Protein AF-A0A928BSV2-F1 (afdb_monomer)

Sequence (135 aa):
MKNIFSKIFMAVALVVAPLAMSSCDNEDNWAVEQVVIKGEGIKNKMGTIEIGQTLQLKAVRDFFVNGQGLAWKSSDESIATVDQNGLVKAVGVGEVVITAYTTGAKLSDSGEVTLYVVNQGIGLIDDQIDQSEAE

InterPro domains:
  IPR003343 Bacterial Ig-like domain, group 2 [PF02368] (47-100)
  IPR003343 Bacterial Ig-like domain, group 2 [SM00635] (31-112)
  IPR008964 Invasin/intimin cell-adhesion fragments [SSF49373] (45-110)

Nearest PDB structures (foldseek):
  7quz-assembly2_DDD  TM=8.746E-01  e=3.554E-05  Paenibacillus illinoisensis
  8yk1-assembly3_C  TM=6.893E-01  e=3.795E-04  Bifidobacterium bifidum JCM 1254
  5xeq-assembly1_B-2  TM=5.404E-01  e=1.554E-03  Homo sapiens
  4uic-assembly1_A  TM=6.377E-01  e=1.183E-02  Geobacillus stearothermophilus
  1b4r-assembly1_A  TM=6.500E-01  e=1.875E-01  Homo sapiens

Structure (mmCIF, N/CA/C/O backbone):
data_AF-A0A928BSV2-F1
#
_entry.id   AF-A0A928BSV2-F1
#
loop_
_atom_site.group_PDB
_atom_site.id
_atom_site.type_symbol
_atom_site.label_atom_id
_atom_site.label_alt_id
_atom_site.label_comp_id
_atom_site.label_asym_id
_atom_site.label_entity_id
_atom_site.label_seq_id
_atom_site.pdbx_PDB_ins_code
_atom_site.Cartn_x
_atom_site.Cartn_y
_atom_site.Cartn_z
_atom_site.occupancy
_atom_site.B_iso_or_equiv
_atom_site.auth_seq_id
_atom_site.auth_comp_id
_atom_site.auth_asym_id
_atom_site.auth_atom_id
_atom_site.pdbx_PDB_model_num
ATOM 1 N N . MET A 1 1 ? 27.549 2.556 -24.418 1.00 40.62 1 MET A N 1
ATOM 2 C CA . MET A 1 1 ? 27.207 1.147 -24.729 1.00 40.62 1 MET A CA 1
ATOM 3 C C . MET A 1 1 ? 27.988 0.241 -23.784 1.00 40.62 1 MET A C 1
ATOM 5 O O . MET A 1 1 ? 29.197 0.413 -23.730 1.00 40.62 1 MET A O 1
ATOM 9 N N . LYS A 1 2 ? 27.297 -0.721 -23.143 1.00 29.92 2 LYS A N 1
ATOM 10 C CA . LYS A 1 2 ? 27.789 -1.845 -22.304 1.00 29.92 2 LYS A CA 1
ATOM 11 C C . LYS A 1 2 ? 27.777 -1.638 -20.773 1.00 29.92 2 LYS A C 1
ATOM 13 O O . LYS A 1 2 ? 28.788 -1.341 -20.161 1.00 29.92 2 LYS A O 1
ATOM 18 N N . ASN A 1 3 ? 26.583 -1.848 -20.212 1.00 31.44 3 ASN A N 1
ATOM 19 C CA . ASN A 1 3 ? 26.237 -2.804 -19.146 1.00 31.44 3 ASN A CA 1
ATOM 20 C C . ASN A 1 3 ? 27.256 -3.041 -18.018 1.00 31.44 3 ASN A C 1
ATOM 22 O O . ASN A 1 3 ? 28.239 -3.751 -18.218 1.00 31.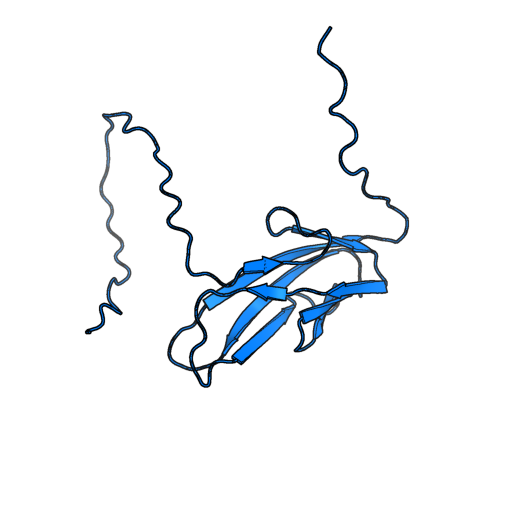44 3 ASN A O 1
ATOM 26 N N . ILE A 1 4 ? 26.910 -2.602 -16.805 1.00 34.19 4 ILE A N 1
ATOM 27 C CA . ILE A 1 4 ? 27.545 -3.035 -15.551 1.00 34.19 4 ILE A CA 1
ATOM 28 C C . ILE A 1 4 ? 26.421 -3.395 -14.565 1.00 34.19 4 ILE A C 1
ATOM 30 O O . ILE A 1 4 ? 26.198 -2.733 -13.562 1.00 34.19 4 ILE A O 1
ATOM 34 N N . PHE A 1 5 ? 25.638 -4.419 -14.911 1.00 40.34 5 PHE A N 1
ATOM 35 C CA . PHE A 1 5 ? 24.708 -5.059 -13.982 1.00 40.34 5 PHE A CA 1
ATOM 36 C C . PHE A 1 5 ? 25.375 -6.304 -13.405 1.00 40.34 5 PHE A C 1
ATOM 38 O O . PHE A 1 5 ? 25.966 -7.090 -14.145 1.00 40.34 5 PHE A O 1
ATOM 45 N N . SER A 1 6 ? 25.137 -6.517 -12.112 1.00 33.53 6 SER A N 1
ATOM 46 C CA . SER A 1 6 ? 25.357 -7.766 -11.383 1.00 33.53 6 SER A CA 1
ATOM 47 C C . SER A 1 6 ? 26.796 -8.043 -10.950 1.00 33.53 6 SER A C 1
ATOM 49 O O . SER A 1 6 ? 27.636 -8.468 -11.744 1.00 33.53 6 SER A O 1
ATOM 51 N N . LYS A 1 7 ? 27.030 -7.871 -9.643 1.00 35.56 7 LYS A N 1
ATOM 52 C CA . LYS A 1 7 ? 27.636 -8.845 -8.713 1.00 35.56 7 LYS A CA 1
ATOM 53 C C . LYS A 1 7 ? 27.967 -8.135 -7.400 1.00 35.56 7 LYS A C 1
ATOM 55 O O . LYS A 1 7 ? 28.543 -7.062 -7.456 1.00 35.56 7 LYS A O 1
ATOM 60 N N . ILE A 1 8 ? 27.603 -8.767 -6.283 1.00 37.75 8 ILE A N 1
ATOM 61 C CA . ILE A 1 8 ? 28.104 -8.691 -4.888 1.00 37.75 8 ILE A CA 1
ATOM 62 C C . ILE A 1 8 ? 26.882 -9.123 -4.052 1.00 37.75 8 ILE A C 1
ATOM 64 O O . ILE A 1 8 ? 25.993 -8.333 -3.775 1.00 37.75 8 ILE A O 1
ATOM 68 N N . PHE A 1 9 ? 26.557 -10.416 -3.985 1.00 34.44 9 PHE A N 1
ATOM 69 C CA . PHE A 1 9 ? 27.199 -11.451 -3.163 1.00 34.44 9 PHE A CA 1
ATOM 70 C C . PHE A 1 9 ? 27.251 -11.050 -1.680 1.00 34.44 9 PHE A C 1
ATOM 72 O O . PHE A 1 9 ? 28.099 -10.266 -1.267 1.00 34.44 9 PHE A O 1
ATOM 79 N N . MET A 1 10 ? 26.327 -11.624 -0.899 1.00 40.91 10 MET A N 1
ATOM 80 C CA . MET A 1 10 ? 26.438 -11.780 0.552 1.00 40.91 10 MET A CA 1
ATOM 81 C C . MET A 1 10 ? 27.848 -12.255 0.925 1.00 40.91 10 MET A C 1
ATOM 83 O O . MET A 1 10 ? 28.307 -13.274 0.406 1.00 40.91 10 MET A O 1
ATOM 87 N N . ALA A 1 11 ? 28.487 -11.585 1.880 1.00 31.97 11 ALA A N 1
ATOM 88 C CA . ALA A 1 11 ? 29.605 -12.141 2.628 1.00 31.97 11 ALA A CA 1
ATOM 89 C C . ALA A 1 11 ? 29.572 -11.617 4.068 1.00 31.97 11 ALA A C 1
ATOM 91 O O . ALA A 1 11 ? 29.721 -10.426 4.326 1.00 31.97 11 ALA A O 1
ATOM 92 N N . VAL A 1 12 ? 29.362 -12.545 4.998 1.00 41.47 12 VAL A N 1
ATOM 93 C CA . VAL A 1 12 ? 29.640 -12.385 6.425 1.00 41.47 12 VAL A CA 1
ATOM 94 C C . VAL A 1 12 ? 31.157 -12.276 6.599 1.00 41.47 12 VAL A C 1
ATOM 96 O O . VAL A 1 12 ? 31.881 -13.154 6.134 1.00 41.47 12 VAL A O 1
ATOM 99 N N . ALA A 1 13 ? 31.642 -11.247 7.296 1.00 30.66 13 ALA A N 1
ATOM 100 C CA . ALA A 1 13 ? 33.001 -11.215 7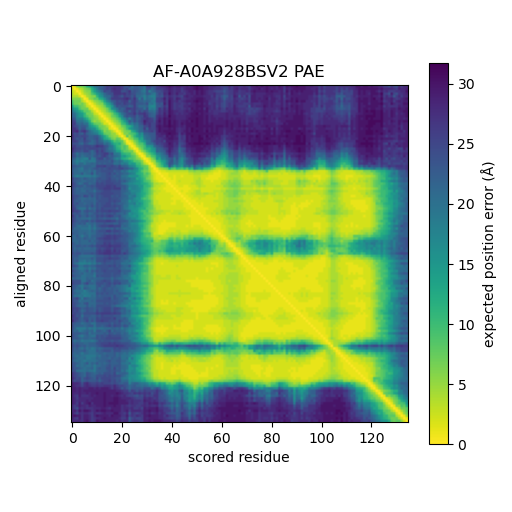.833 1.00 30.66 13 ALA A CA 1
ATOM 101 C C . ALA A 1 13 ? 33.037 -10.425 9.149 1.00 30.66 13 ALA A C 1
ATOM 103 O O . ALA A 1 13 ? 32.574 -9.292 9.236 1.00 30.66 13 ALA A O 1
ATOM 104 N N . LEU A 1 14 ? 33.577 -11.078 10.174 1.00 40.38 14 LEU A N 1
ATOM 105 C CA . LEU A 1 14 ? 33.706 -10.634 11.555 1.00 40.38 14 LEU A CA 1
ATOM 106 C C . LEU A 1 14 ? 35.114 -10.040 11.722 1.00 40.38 14 LEU A C 1
ATOM 108 O O . LEU A 1 14 ? 36.085 -10.782 11.600 1.00 40.38 14 LEU A O 1
ATOM 112 N N . VAL A 1 15 ? 35.246 -8.730 11.968 1.00 39.97 15 VAL A N 1
ATOM 113 C CA . VAL A 1 15 ? 36.526 -8.085 12.337 1.00 39.97 15 VAL A CA 1
ATOM 114 C C . VAL A 1 15 ? 36.270 -6.979 13.368 1.00 39.97 15 VAL A C 1
ATOM 116 O O . VAL A 1 15 ? 35.322 -6.209 13.251 1.00 39.97 15 VAL A O 1
ATOM 119 N N . VAL A 1 16 ? 37.111 -6.939 14.402 1.00 47.31 16 VAL A N 1
ATOM 120 C CA . VAL A 1 16 ? 36.986 -6.130 15.625 1.00 47.31 16 VAL A CA 1
ATOM 121 C C . VAL A 1 16 ? 37.897 -4.881 15.546 1.00 47.31 16 VAL A C 1
ATOM 123 O O . VAL A 1 16 ? 39.073 -5.063 15.260 1.00 47.31 16 VAL A O 1
ATOM 126 N N . ALA A 1 17 ? 37.313 -3.683 15.782 1.00 39.97 17 ALA A N 1
ATOM 127 C CA . ALA A 1 17 ? 37.757 -2.335 16.280 1.00 39.97 17 ALA A CA 1
ATOM 128 C C . ALA A 1 17 ? 39.257 -1.864 16.262 1.00 39.97 17 ALA A C 1
ATOM 130 O O . ALA A 1 17 ? 40.125 -2.729 16.234 1.00 39.97 17 ALA A O 1
ATOM 131 N N . PRO A 1 18 ? 39.637 -0.549 16.426 1.00 45.38 18 PRO A N 1
ATOM 132 C CA . PRO A 1 18 ? 38.853 0.678 16.729 1.00 45.38 18 PRO A CA 1
ATOM 133 C C . PRO A 1 18 ? 39.222 2.013 15.982 1.00 45.38 18 PRO A C 1
ATOM 135 O O . PRO A 1 18 ? 40.347 2.236 15.550 1.00 45.38 18 PRO A O 1
ATOM 138 N N . LEU A 1 19 ? 38.231 2.923 15.939 1.00 51.94 19 LEU A N 1
ATOM 139 C CA . LEU A 1 19 ? 38.221 4.410 15.920 1.00 51.94 19 LEU A CA 1
ATOM 140 C C . LEU A 1 19 ? 39.485 5.215 15.521 1.00 51.94 19 LEU A C 1
ATOM 142 O O . LEU A 1 19 ? 40.399 5.367 16.326 1.00 51.94 19 LEU A O 1
ATOM 146 N N . ALA A 1 20 ? 39.409 5.935 14.394 1.00 44.91 20 ALA A N 1
ATOM 147 C CA . ALA A 1 20 ? 39.719 7.372 14.319 1.00 44.91 20 ALA A CA 1
ATOM 148 C C . ALA A 1 20 ? 39.259 7.969 12.976 1.00 44.91 20 ALA A C 1
ATOM 150 O O . ALA A 1 20 ? 39.299 7.296 11.953 1.00 44.91 20 ALA A O 1
ATOM 151 N N . MET A 1 21 ? 38.937 9.268 13.027 1.00 45.56 21 MET A N 1
ATOM 152 C CA . MET A 1 21 ? 38.530 10.192 11.958 1.00 45.56 21 MET A CA 1
ATOM 153 C C . MET A 1 21 ? 37.016 10.325 11.781 1.00 45.56 21 MET A C 1
ATOM 155 O O . MET A 1 21 ? 36.364 9.527 11.118 1.00 45.56 21 MET A O 1
ATOM 159 N N . SER A 1 22 ? 36.496 11.413 12.359 1.00 56.50 22 SER A N 1
ATOM 160 C CA . SER A 1 22 ? 35.307 12.107 11.867 1.00 56.50 22 SER A CA 1
ATOM 161 C C . SER A 1 22 ? 35.582 12.497 10.414 1.00 56.50 22 SER A C 1
ATOM 163 O O . SER A 1 22 ? 36.153 13.546 10.118 1.00 56.50 22 SER A O 1
ATOM 165 N N . SER A 1 23 ? 35.304 11.560 9.513 1.00 40.75 23 SER A N 1
ATOM 166 C CA . SER A 1 23 ? 35.022 11.871 8.126 1.00 40.75 23 SER A CA 1
ATOM 167 C C . SER A 1 23 ? 33.639 12.482 8.161 1.00 40.75 23 SER A C 1
ATOM 169 O O . SER A 1 23 ? 32.714 11.808 8.601 1.00 40.75 23 SER A O 1
ATOM 171 N N . CYS A 1 24 ? 33.531 13.753 7.771 1.00 39.34 24 CYS A N 1
ATOM 172 C CA . CYS A 1 24 ? 32.243 14.403 7.583 1.00 39.34 24 CYS A CA 1
ATOM 173 C C . CYS A 1 24 ? 31.301 13.427 6.886 1.00 39.34 24 CYS A C 1
ATOM 175 O O . CYS A 1 24 ? 31.614 12.932 5.798 1.00 39.34 24 CYS A O 1
ATOM 177 N N . ASP A 1 25 ? 30.193 13.155 7.568 1.00 52.66 25 ASP A N 1
ATOM 178 C CA . ASP A 1 25 ? 28.990 12.574 7.013 1.00 52.66 25 ASP A CA 1
ATOM 179 C C . ASP A 1 25 ? 28.524 13.492 5.887 1.00 52.66 25 ASP A C 1
ATOM 181 O O . ASP A 1 25 ? 27.709 14.394 6.067 1.00 52.66 25 ASP A O 1
ATOM 185 N N . ASN A 1 26 ? 29.071 13.283 4.700 1.00 53.66 26 ASN A N 1
ATOM 186 C CA . ASN A 1 26 ? 28.289 13.538 3.520 1.00 53.66 26 ASN A CA 1
ATOM 187 C C . ASN A 1 26 ? 27.486 12.255 3.363 1.00 53.66 26 ASN A C 1
ATOM 189 O O . ASN A 1 26 ? 27.969 11.269 2.804 1.00 53.66 26 ASN A O 1
ATOM 193 N N . GLU A 1 27 ? 26.277 12.254 3.928 1.00 51.78 27 GLU A N 1
ATOM 194 C CA . GLU A 1 27 ? 25.183 11.443 3.409 1.00 51.78 27 GLU A CA 1
ATOM 195 C C . GLU A 1 27 ? 24.995 11.858 1.946 1.00 51.78 27 GLU A C 1
ATOM 197 O O . GLU A 1 27 ? 24.083 12.602 1.586 1.00 51.78 27 GLU A O 1
ATOM 202 N N . ASP A 1 28 ? 25.884 11.382 1.076 1.00 46.28 28 ASP A N 1
ATOM 203 C CA . ASP A 1 28 ? 25.570 11.172 -0.318 1.00 46.28 28 ASP A CA 1
ATOM 204 C C . ASP A 1 28 ? 24.465 10.119 -0.285 1.00 46.28 28 ASP A C 1
ATOM 206 O O . ASP A 1 28 ? 24.707 8.917 -0.382 1.00 46.28 28 ASP A O 1
ATOM 210 N N . ASN A 1 29 ? 23.239 10.582 -0.039 1.00 48.31 29 ASN A N 1
ATOM 211 C CA . ASN A 1 29 ? 22.012 9.855 -0.265 1.00 48.31 29 ASN A CA 1
ATOM 212 C C . ASN A 1 29 ? 21.976 9.598 -1.768 1.00 48.31 29 ASN A C 1
ATOM 214 O O . ASN A 1 29 ? 21.403 10.358 -2.551 1.00 48.31 29 ASN A O 1
ATOM 218 N N . TRP A 1 30 ? 22.698 8.556 -2.172 1.00 50.72 30 TRP A N 1
ATOM 219 C CA . TRP A 1 30 ? 22.593 7.928 -3.466 1.00 50.72 30 TRP A CA 1
ATOM 220 C C . TRP A 1 30 ? 21.130 7.518 -3.565 1.00 50.72 30 TRP A C 1
ATOM 222 O O . TRP A 1 30 ? 20.711 6.544 -2.946 1.00 50.72 30 TRP A O 1
ATOM 232 N N . ALA A 1 31 ? 20.328 8.358 -4.229 1.00 43.88 31 ALA A N 1
ATOM 233 C CA . ALA A 1 31 ? 18.893 8.172 -4.331 1.00 43.88 31 ALA A CA 1
ATOM 234 C C . ALA A 1 31 ? 18.654 6.759 -4.855 1.00 43.88 31 ALA A C 1
ATOM 236 O O . ALA A 1 31 ? 18.965 6.440 -6.002 1.00 43.88 31 ALA A O 1
ATOM 237 N N . VAL A 1 32 ? 18.211 5.892 -3.950 1.00 46.69 32 VAL A N 1
ATOM 238 C CA . VAL A 1 32 ? 18.011 4.481 -4.240 1.00 46.69 32 VAL A CA 1
ATOM 239 C C . VAL A 1 32 ? 16.999 4.419 -5.378 1.00 46.69 32 VAL A C 1
ATOM 241 O O . VAL A 1 32 ? 15.936 5.035 -5.271 1.00 46.69 32 VAL A O 1
ATOM 244 N N . GLU A 1 33 ? 17.343 3.702 -6.448 1.00 55.81 33 GLU A N 1
ATOM 245 C CA . GLU A 1 33 ? 16.507 3.408 -7.619 1.00 55.81 33 GLU A CA 1
ATOM 246 C C . GLU A 1 33 ? 15.361 2.472 -7.192 1.00 55.81 33 GLU A C 1
ATOM 248 O O . GLU A 1 33 ? 15.323 1.300 -7.550 1.00 55.81 33 GLU A O 1
ATOM 253 N N . GLN A 1 34 ? 14.498 2.979 -6.312 1.00 68.44 34 GLN A N 1
ATOM 254 C CA . GLN A 1 34 ? 13.459 2.236 -5.615 1.00 68.44 34 GLN A CA 1
ATOM 255 C C . GLN A 1 34 ? 12.085 2.700 -6.092 1.00 68.44 34 GLN A C 1
ATOM 257 O O . GLN A 1 34 ? 11.868 3.879 -6.387 1.00 68.44 34 GLN A O 1
ATOM 262 N N . VAL A 1 35 ? 11.116 1.795 -6.098 1.00 84.94 35 VAL A N 1
ATOM 263 C CA . VAL A 1 35 ? 9.708 2.158 -6.225 1.00 84.94 35 VAL A CA 1
ATOM 264 C C . VAL A 1 35 ? 9.331 3.069 -5.050 1.00 84.94 35 VAL A C 1
ATOM 266 O O . VAL A 1 35 ? 9.339 2.665 -3.889 1.00 84.94 35 VAL A O 1
ATOM 269 N N . VAL A 1 36 ? 8.963 4.314 -5.347 1.00 88.75 36 VAL A N 1
ATOM 270 C CA . VAL A 1 36 ? 8.486 5.284 -4.356 1.00 88.75 36 VAL A CA 1
ATOM 271 C C . VAL A 1 36 ? 6.972 5.381 -4.441 1.00 88.75 36 VAL A C 1
ATOM 273 O O . VAL A 1 36 ? 6.421 5.737 -5.482 1.00 88.75 36 VAL A O 1
ATOM 276 N N . ILE A 1 37 ? 6.285 5.110 -3.335 1.00 90.94 37 ILE A N 1
ATOM 277 C CA . ILE A 1 37 ? 4.835 5.285 -3.238 1.00 90.94 37 ILE A CA 1
ATOM 278 C C . ILE A 1 37 ? 4.526 6.716 -2.793 1.00 90.94 37 ILE A C 1
ATOM 280 O O . ILE A 1 37 ? 5.087 7.216 -1.820 1.00 90.94 37 ILE A O 1
ATOM 284 N N . LYS A 1 38 ? 3.618 7.374 -3.514 1.00 93.00 38 LYS A N 1
ATOM 285 C CA . LYS A 1 38 ? 3.084 8.703 -3.201 1.00 93.00 38 LYS A CA 1
ATOM 286 C C . LYS A 1 38 ? 1.561 8.640 -3.105 1.00 93.00 38 LYS A C 1
ATOM 288 O O . LYS A 1 38 ? 0.940 7.791 -3.738 1.00 93.00 38 LYS A O 1
ATOM 293 N N . GLY A 1 39 ? 0.967 9.563 -2.364 1.00 90.62 39 GLY A N 1
ATOM 294 C CA . GLY A 1 39 ? -0.479 9.708 -2.216 1.00 90.62 39 GLY A CA 1
ATOM 295 C C . GLY A 1 39 ? -0.802 10.968 -1.422 1.00 90.62 39 GLY A C 1
ATOM 296 O O . GLY A 1 39 ? 0.089 11.562 -0.812 1.00 90.62 39 GLY A O 1
ATOM 297 N N . GLU A 1 40 ? -2.062 11.388 -1.447 1.00 89.75 40 GLU A N 1
ATOM 298 C CA . GLU A 1 40 ? -2.534 12.475 -0.589 1.00 89.75 40 GLU A CA 1
ATOM 299 C C . GLU A 1 40 ? -2.383 12.083 0.890 1.00 89.75 40 GLU A C 1
ATOM 301 O O . GLU A 1 40 ? -2.643 10.942 1.264 1.00 89.75 40 GLU A O 1
ATOM 306 N N . GLY A 1 41 ? -1.885 12.995 1.727 1.00 86.62 41 GLY A N 1
ATOM 307 C CA . GLY A 1 41 ? -1.655 12.715 3.150 1.00 86.62 41 GLY A CA 1
ATOM 308 C C . GLY A 1 41 ? -0.502 11.746 3.458 1.00 86.62 41 GLY A C 1
ATOM 309 O O . GLY A 1 41 ? -0.275 11.449 4.628 1.00 86.62 41 GLY A O 1
ATOM 310 N N . ILE A 1 42 ? 0.255 11.273 2.455 1.00 89.50 42 ILE A N 1
ATOM 311 C CA . ILE A 1 42 ? 1.450 10.452 2.689 1.00 89.50 42 ILE A CA 1
ATOM 312 C C . ILE A 1 42 ? 2.651 11.353 3.007 1.00 89.50 42 ILE A C 1
ATOM 314 O O . ILE A 1 42 ? 3.142 12.077 2.139 1.00 89.50 42 ILE A O 1
ATOM 318 N N . LYS A 1 43 ? 3.166 11.262 4.236 1.00 87.12 43 LYS A N 1
ATOM 319 C CA . LYS A 1 43 ? 4.388 11.927 4.714 1.00 87.12 43 LYS A CA 1
ATOM 320 C C . LYS A 1 43 ? 5.367 10.848 5.208 1.00 87.12 43 LYS A C 1
ATOM 322 O O . LYS A 1 43 ? 4.984 9.968 5.966 1.00 87.12 43 LYS A O 1
ATOM 327 N N . ASN A 1 44 ? 6.631 10.876 4.774 1.00 88.62 44 ASN A N 1
ATOM 328 C CA . ASN A 1 44 ? 7.684 9.939 5.221 1.00 88.62 44 ASN A CA 1
ATOM 329 C C . ASN A 1 44 ? 7.313 8.440 5.140 1.00 88.62 44 ASN A C 1
ATOM 331 O O . ASN A 1 44 ? 7.569 7.686 6.074 1.00 88.62 44 ASN A O 1
ATOM 335 N N . LYS A 1 45 ? 6.705 8.005 4.024 1.00 90.31 45 LYS A N 1
ATOM 336 C CA . LYS A 1 45 ? 6.192 6.628 3.827 1.00 90.31 45 LYS A CA 1
ATOM 337 C C . LYS A 1 45 ? 5.110 6.209 4.835 1.00 90.31 45 LYS A C 1
ATOM 339 O O . LYS A 1 45 ? 4.827 5.023 4.966 1.00 90.31 45 LYS A O 1
ATOM 344 N N . MET A 1 46 ? 4.477 7.166 5.502 1.00 88.88 46 MET A N 1
ATOM 345 C CA . MET A 1 46 ? 3.362 6.940 6.410 1.00 88.88 46 MET A CA 1
ATOM 346 C C . MET A 1 46 ? 2.155 7.761 5.973 1.00 88.88 46 MET A C 1
ATOM 348 O O . MET A 1 46 ? 2.301 8.855 5.432 1.00 88.88 46 MET A O 1
ATOM 352 N N . GLY A 1 47 ? 0.961 7.241 6.215 1.00 90.56 47 GLY A N 1
ATOM 353 C CA . GLY A 1 47 ? -0.288 7.952 5.993 1.00 90.56 47 GLY A CA 1
ATOM 354 C C . GLY A 1 47 ? -1.350 7.523 6.982 1.00 90.56 47 GLY A C 1
ATOM 355 O O . GLY A 1 47 ? -1.260 6.459 7.592 1.00 90.56 47 GLY A O 1
ATOM 356 N N . THR A 1 48 ? -2.383 8.341 7.100 1.00 91.31 48 THR A N 1
ATOM 357 C CA . THR A 1 48 ? -3.539 8.036 7.935 1.00 91.31 48 THR A CA 1
ATOM 358 C C . THR A 1 48 ? -4.793 8.160 7.092 1.00 91.31 48 THR A C 1
ATOM 360 O O . THR A 1 48 ? -4.935 9.099 6.311 1.00 91.31 48 THR A O 1
ATOM 363 N N . ILE A 1 49 ? -5.691 7.193 7.232 1.00 92.62 49 ILE A N 1
ATOM 364 C CA . ILE A 1 49 ? -6.949 7.137 6.496 1.00 92.62 49 ILE A CA 1
ATOM 365 C C . ILE A 1 49 ? -8.064 6.772 7.465 1.00 92.62 49 ILE A C 1
ATOM 367 O O . ILE A 1 49 ? -7.909 5.906 8.322 1.00 92.62 49 ILE A O 1
ATOM 371 N N . GLU A 1 50 ? -9.207 7.429 7.352 1.00 92.44 50 GLU A N 1
ATOM 372 C CA . GLU A 1 50 ? -10.352 7.058 8.170 1.00 92.44 50 GLU A CA 1
ATOM 373 C C . GLU A 1 50 ? -11.067 5.834 7.580 1.00 92.44 50 GLU A C 1
ATOM 375 O O . GLU A 1 50 ? -11.188 5.672 6.364 1.00 92.44 50 GLU A O 1
ATOM 380 N N . ILE A 1 51 ? -11.586 4.970 8.448 1.00 93.75 51 ILE A N 1
ATOM 381 C CA . ILE A 1 51 ? -12.324 3.768 8.071 1.00 93.75 51 ILE A CA 1
ATOM 382 C C . ILE A 1 51 ? -13.469 4.104 7.107 1.00 93.75 51 ILE A C 1
ATOM 384 O O . ILE A 1 51 ? -14.195 5.080 7.301 1.00 93.75 51 ILE A O 1
ATOM 388 N N . GLY A 1 52 ? -13.621 3.305 6.049 1.00 92.12 52 GLY A N 1
ATOM 389 C CA . GLY A 1 52 ? -14.612 3.524 4.994 1.00 92.12 52 GLY A CA 1
ATOM 390 C C . GLY A 1 52 ? -14.187 4.503 3.894 1.00 92.12 52 GLY A C 1
ATOM 391 O O . GLY A 1 52 ? -14.816 4.495 2.835 1.00 92.12 52 GLY A O 1
ATOM 392 N N . GLN A 1 53 ? -13.122 5.289 4.092 1.00 94.06 53 GLN A N 1
ATOM 393 C CA . GLN A 1 53 ? -12.568 6.157 3.051 1.00 94.06 53 GLN A CA 1
ATOM 394 C C . GLN A 1 53 ? -11.667 5.383 2.085 1.00 94.06 53 GLN A C 1
ATOM 396 O O . GLN A 1 53 ? -11.266 4.235 2.318 1.00 94.06 53 GLN A O 1
ATOM 401 N N . THR A 1 54 ? -11.339 6.047 0.981 1.00 96.19 54 THR A N 1
ATOM 402 C CA . THR A 1 54 ? -10.402 5.551 -0.024 1.00 96.19 54 THR A CA 1
ATOM 403 C C . THR A 1 54 ? -9.240 6.511 -0.211 1.00 96.19 54 THR A C 1
ATOM 405 O O . THR A 1 54 ? -9.438 7.722 -0.168 1.00 96.19 54 THR A O 1
ATOM 408 N N . LEU A 1 55 ? -8.054 5.976 -0.491 1.00 94.62 55 LEU A N 1
ATOM 409 C CA . LEU A 1 55 ? -6.853 6.744 -0.798 1.00 94.62 55 LEU A CA 1
ATOM 410 C C . LEU A 1 55 ? -6.236 6.235 -2.099 1.00 94.62 55 LEU A C 1
ATOM 412 O O . LEU A 1 55 ? -5.925 5.052 -2.229 1.00 94.62 55 LEU A O 1
ATOM 416 N N . GLN A 1 56 ? -6.028 7.131 -3.060 1.00 97.81 56 GLN A N 1
ATOM 417 C CA . GLN A 1 56 ? -5.312 6.792 -4.283 1.00 97.81 56 GLN A CA 1
ATOM 418 C C . GLN A 1 56 ? -3.804 6.869 -4.041 1.00 97.81 56 GLN A C 1
ATOM 420 O O . GLN A 1 56 ? -3.254 7.944 -3.793 1.00 97.81 56 GLN A O 1
ATOM 425 N N . LEU A 1 57 ? -3.123 5.735 -4.188 1.00 95.31 57 LEU A N 1
ATOM 426 C CA . LEU A 1 57 ? -1.669 5.674 -4.212 1.00 95.31 57 LEU A CA 1
ATOM 427 C C . LEU A 1 57 ? -1.154 5.658 -5.650 1.00 95.31 57 LEU A C 1
ATOM 429 O O . LEU A 1 57 ? -1.794 5.153 -6.574 1.00 95.31 57 LEU A O 1
ATOM 433 N N . LYS A 1 58 ? 0.041 6.208 -5.841 1.00 94.12 58 LYS A N 1
ATOM 434 C CA . LYS A 1 58 ? 0.781 6.173 -7.097 1.00 94.12 58 LYS A CA 1
ATOM 435 C C . LYS A 1 58 ? 2.204 5.733 -6.816 1.00 94.12 58 LYS A C 1
ATOM 437 O O . LYS A 1 58 ? 2.930 6.399 -6.085 1.00 94.12 58 LYS A O 1
ATOM 442 N N . ALA A 1 59 ? 2.614 4.638 -7.437 1.00 90.06 59 ALA A N 1
ATOM 443 C CA . ALA A 1 59 ? 4.007 4.235 -7.428 1.00 90.06 59 ALA A CA 1
ATOM 444 C C . ALA A 1 59 ? 4.762 4.960 -8.548 1.00 90.06 59 ALA A C 1
ATOM 446 O O . ALA A 1 59 ? 4.305 5.021 -9.693 1.00 90.06 59 ALA A O 1
ATOM 447 N N . VAL A 1 60 ? 5.917 5.515 -8.209 1.00 85.81 60 VAL A N 1
ATOM 448 C CA . VAL A 1 60 ? 6.842 6.182 -9.122 1.00 85.81 60 VAL A CA 1
ATOM 449 C C . VAL A 1 60 ? 8.135 5.377 -9.147 1.00 85.81 60 VAL A C 1
ATOM 451 O O . VAL A 1 60 ? 8.611 4.946 -8.102 1.00 85.81 60 VAL A O 1
ATOM 454 N N . ARG A 1 61 ? 8.680 5.161 -10.343 1.00 81.25 61 ARG A N 1
ATOM 455 C CA . ARG A 1 61 ? 9.975 4.512 -10.573 1.00 81.25 61 ARG A CA 1
ATOM 456 C C . ARG A 1 61 ? 10.680 5.192 -11.741 1.00 81.25 61 ARG A C 1
ATOM 458 O O . ARG A 1 61 ? 10.001 5.659 -12.658 1.00 81.25 61 ARG A O 1
ATOM 465 N N . ASP A 1 62 ? 12.006 5.188 -11.729 1.00 73.88 62 ASP A N 1
ATOM 466 C CA . ASP A 1 62 ? 12.814 5.920 -12.714 1.00 73.88 62 ASP A CA 1
ATOM 467 C C . ASP A 1 62 ? 13.063 5.139 -14.013 1.00 73.88 62 ASP A C 1
ATOM 469 O O . ASP A 1 62 ? 13.421 5.721 -15.038 1.00 73.88 62 ASP A O 1
ATOM 473 N N . PHE A 1 63 ? 12.802 3.828 -14.018 1.00 66.75 63 PHE A N 1
ATOM 474 C CA . PHE A 1 63 ? 12.967 2.979 -15.194 1.00 66.75 63 PHE A CA 1
ATOM 475 C C . PHE A 1 63 ? 11.682 2.216 -15.534 1.00 66.75 63 PHE A C 1
ATOM 477 O O . PHE A 1 63 ? 10.988 1.675 -14.674 1.00 66.75 63 PHE A O 1
ATOM 484 N N . PHE A 1 64 ? 11.362 2.134 -16.825 1.00 65.31 64 PHE A N 1
ATOM 485 C CA . PHE A 1 64 ? 10.304 1.266 -17.336 1.00 65.31 64 PHE A CA 1
ATOM 486 C C . PHE A 1 64 ? 10.932 0.222 -18.255 1.00 65.31 64 PHE A C 1
ATOM 488 O O . PHE A 1 64 ? 11.407 0.544 -19.343 1.00 65.31 64 PHE A O 1
ATOM 495 N N . VAL A 1 65 ? 10.949 -1.040 -17.826 1.00 66.25 65 VAL A N 1
ATOM 496 C CA . VAL A 1 65 ? 11.347 -2.144 -18.705 1.00 66.25 65 VAL A CA 1
ATOM 497 C C . VAL A 1 65 ? 10.103 -2.678 -19.403 1.00 66.25 65 VAL A C 1
ATOM 499 O O . VAL A 1 65 ? 9.106 -3.000 -18.758 1.00 66.25 65 VAL A O 1
ATOM 502 N N . ASN A 1 66 ? 10.163 -2.801 -20.729 1.00 66.25 66 ASN A N 1
ATOM 503 C CA . ASN A 1 66 ? 9.092 -3.416 -21.510 1.00 66.25 66 ASN A CA 1
ATOM 504 C C . ASN A 1 66 ? 8.767 -4.819 -20.978 1.00 66.25 66 ASN A C 1
ATOM 506 O O . ASN A 1 66 ? 9.661 -5.645 -20.788 1.00 66.25 66 ASN A O 1
ATOM 510 N N . GLY A 1 67 ? 7.479 -5.077 -20.749 1.00 65.19 67 GLY A N 1
ATOM 511 C CA . GLY A 1 67 ? 7.004 -6.332 -20.164 1.00 65.19 67 GLY A CA 1
ATOM 512 C C . GLY A 1 67 ? 7.130 -6.419 -18.639 1.00 65.19 67 GLY A C 1
ATOM 513 O O . GLY A 1 67 ? 6.829 -7.477 -18.094 1.00 65.19 67 GLY A O 1
ATOM 514 N N . GLN A 1 68 ? 7.546 -5.348 -17.949 1.00 73.31 68 GLN A N 1
ATOM 515 C CA . GLN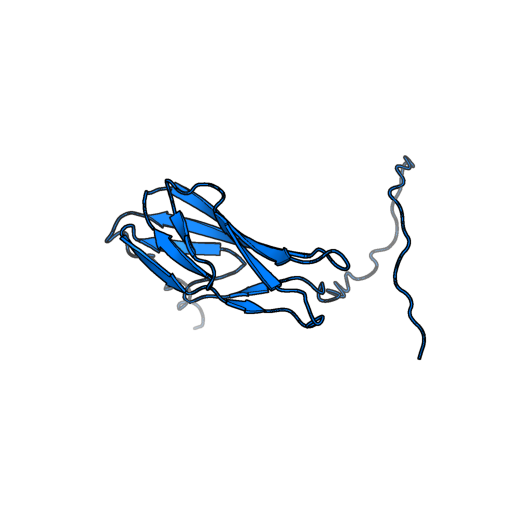 A 1 68 ? 7.459 -5.264 -16.491 1.00 73.31 68 GLN A CA 1
ATOM 516 C C . GLN A 1 68 ? 6.251 -4.446 -16.044 1.00 73.31 68 GLN A C 1
ATOM 518 O O . GLN A 1 68 ? 6.194 -3.234 -16.273 1.00 73.31 68 GLN A O 1
ATOM 523 N N . GLY A 1 69 ? 5.319 -5.113 -15.367 1.00 80.62 69 GLY A N 1
ATOM 524 C CA . GLY A 1 69 ? 4.166 -4.482 -14.737 1.00 80.62 69 GLY A CA 1
ATOM 525 C C . GLY A 1 69 ? 4.469 -4.003 -13.320 1.00 80.62 69 GLY A C 1
ATOM 526 O O . GLY A 1 69 ? 5.534 -4.273 -12.759 1.00 80.62 69 GLY A O 1
ATOM 527 N N . LEU A 1 70 ? 3.493 -3.322 -12.733 1.00 87.56 70 LEU A N 1
ATOM 528 C CA . LEU A 1 70 ? 3.453 -2.983 -11.319 1.00 87.56 70 LEU A CA 1
ATOM 529 C C . LEU A 1 70 ? 2.248 -3.694 -10.704 1.00 87.56 70 LEU A C 1
ATOM 531 O O . LEU A 1 70 ? 1.171 -3.688 -11.295 1.00 87.56 70 LEU A O 1
ATOM 535 N N . ALA A 1 71 ? 2.440 -4.302 -9.544 1.00 91.56 71 ALA A N 1
ATOM 536 C CA . ALA A 1 71 ? 1.376 -4.916 -8.771 1.00 91.56 71 ALA A CA 1
ATOM 537 C C . ALA A 1 71 ? 1.382 -4.376 -7.341 1.00 91.56 71 ALA A C 1
ATOM 539 O O . ALA A 1 71 ? 2.389 -3.847 -6.865 1.00 91.56 71 ALA A O 1
ATOM 540 N N . TRP A 1 72 ? 0.243 -4.520 -6.673 1.00 95.81 72 TRP A N 1
ATOM 541 C CA . TRP A 1 72 ? 0.015 -4.046 -5.315 1.00 95.81 72 TRP A CA 1
ATOM 542 C C . TRP A 1 72 ? -0.383 -5.208 -4.413 1.00 95.81 72 TRP A C 1
ATOM 544 O O . TRP A 1 72 ? -0.930 -6.209 -4.878 1.00 95.81 72 TRP A O 1
ATOM 554 N N . LYS A 1 73 ? -0.091 -5.084 -3.121 1.00 96.38 73 LYS A N 1
ATOM 555 C CA . LYS A 1 73 ? -0.609 -5.975 -2.082 1.00 96.38 73 LYS A CA 1
ATOM 556 C C . LYS A 1 73 ? -0.799 -5.213 -0.775 1.00 96.38 73 LYS A C 1
ATOM 558 O O . LYS A 1 73 ? -0.075 -4.254 -0.508 1.00 96.38 73 LYS A O 1
ATOM 563 N N . SER A 1 74 ? -1.741 -5.687 0.029 1.00 97.38 74 SER A N 1
ATOM 564 C CA . SER A 1 74 ? -1.896 -5.294 1.427 1.00 97.38 74 SER A CA 1
ATOM 565 C C . SER A 1 74 ? -1.272 -6.356 2.330 1.00 97.38 74 SER A C 1
ATOM 567 O O . SER A 1 74 ? -1.308 -7.543 1.999 1.00 97.38 74 SER A O 1
ATOM 569 N N . SER A 1 75 ? -0.694 -5.950 3.461 1.00 97.88 75 SER A N 1
ATOM 570 C CA . SER A 1 75 ? -0.262 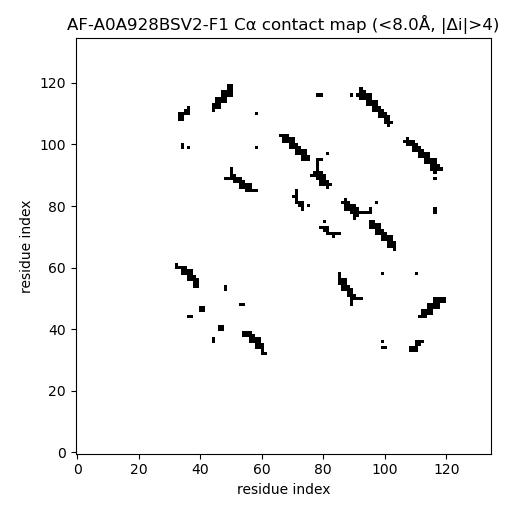-6.887 4.502 1.00 97.88 75 S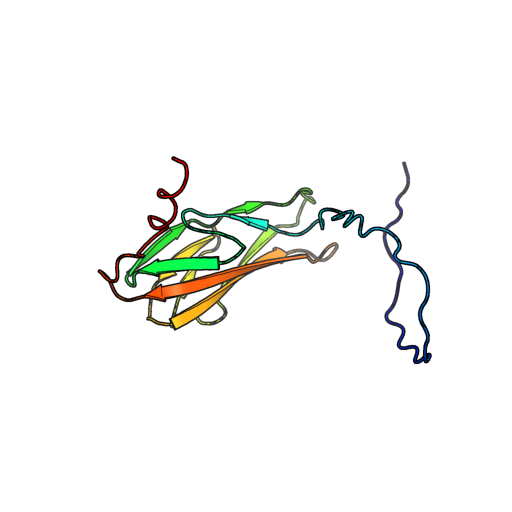ER A CA 1
ATOM 571 C C . SER A 1 75 ? -1.441 -7.504 5.260 1.00 97.88 75 SER A C 1
ATOM 573 O O . SER A 1 75 ? -1.301 -8.605 5.783 1.00 97.88 75 SER A O 1
ATOM 575 N N . ASP A 1 76 ? -2.580 -6.804 5.320 1.00 97.50 76 ASP A N 1
ATOM 576 C CA . ASP A 1 76 ? -3.803 -7.249 5.992 1.00 97.50 76 ASP A CA 1
ATOM 577 C C . ASP A 1 76 ? -5.053 -6.647 5.320 1.00 97.50 76 ASP A C 1
ATOM 579 O O . ASP A 1 76 ? -5.395 -5.474 5.496 1.00 97.50 76 ASP A O 1
ATOM 583 N N . GLU A 1 77 ? -5.760 -7.475 4.549 1.00 96.88 77 GLU A N 1
ATOM 584 C CA . GLU A 1 77 ? -6.981 -7.078 3.836 1.00 96.88 77 GLU A CA 1
ATOM 585 C C . GLU A 1 77 ? -8.190 -6.839 4.755 1.00 96.88 77 GLU A C 1
ATOM 587 O O . GLU A 1 77 ? -9.161 -6.212 4.328 1.00 96.88 77 GLU A O 1
ATOM 592 N N . SER A 1 78 ? -8.142 -7.283 6.018 1.00 96.62 78 SER A N 1
ATOM 593 C CA . SER A 1 78 ? -9.179 -6.962 7.008 1.00 96.62 78 SER A CA 1
ATOM 594 C C . SER A 1 78 ? -9.081 -5.519 7.518 1.00 96.62 78 SER A C 1
ATOM 596 O O . SER A 1 78 ? -10.079 -4.963 7.979 1.00 96.62 78 SER A O 1
ATOM 598 N N . ILE A 1 79 ? -7.906 -4.892 7.373 1.00 96.62 79 ILE A N 1
ATOM 599 C CA . ILE A 1 79 ? -7.633 -3.499 7.751 1.00 96.62 79 ILE A CA 1
ATOM 600 C C . ILE A 1 79 ? -7.742 -2.587 6.526 1.00 96.62 79 ILE A C 1
ATOM 602 O O . ILE A 1 79 ? -8.492 -1.610 6.551 1.00 96.62 79 ILE A O 1
ATOM 606 N N . ALA A 1 80 ? -7.066 -2.913 5.420 1.00 96.06 80 ALA A N 1
ATOM 607 C CA . ALA A 1 80 ? -7.223 -2.190 4.158 1.00 96.06 80 ALA A CA 1
ATOM 608 C C . ALA A 1 80 ? -6.981 -3.079 2.938 1.00 96.06 80 ALA A C 1
ATOM 610 O O . ALA A 1 80 ? -6.091 -3.925 2.922 1.00 96.06 80 ALA A O 1
ATOM 611 N N . THR A 1 81 ? -7.732 -2.823 1.871 1.00 97.50 81 THR A N 1
ATOM 612 C CA . THR A 1 81 ? -7.564 -3.484 0.566 1.00 97.50 81 THR A CA 1
ATOM 613 C C . THR A 1 81 ? -6.948 -2.515 -0.433 1.00 97.50 81 THR A C 1
ATOM 615 O O . THR A 1 81 ? -7.139 -1.309 -0.303 1.00 97.50 81 THR A O 1
ATOM 618 N N . VAL A 1 82 ? -6.217 -3.020 -1.428 1.00 98.06 82 VAL A N 1
ATOM 619 C CA . VAL A 1 82 ? -5.650 -2.218 -2.522 1.00 98.06 82 VAL A CA 1
ATOM 620 C C . VAL A 1 82 ? -5.933 -2.901 -3.854 1.00 98.06 82 VAL A C 1
ATOM 622 O O . VAL A 1 82 ? -5.737 -4.108 -3.985 1.00 98.06 82 VAL A O 1
ATOM 625 N N . ASP A 1 83 ? -6.425 -2.150 -4.837 1.00 97.12 83 ASP A N 1
ATOM 626 C CA . ASP A 1 83 ? -6.686 -2.687 -6.172 1.00 97.12 83 ASP A CA 1
ATOM 627 C C . ASP A 1 83 ? -5.438 -2.655 -7.080 1.00 97.12 83 ASP A C 1
ATOM 629 O O . ASP A 1 83 ? -4.375 -2.136 -6.733 1.00 97.12 83 ASP A O 1
ATOM 633 N N . GLN A 1 84 ? -5.570 -3.192 -8.296 1.00 94.06 84 GLN A N 1
ATOM 634 C CA . GLN A 1 84 ? -4.488 -3.205 -9.290 1.00 94.06 84 GLN A CA 1
ATOM 635 C C . GLN A 1 84 ? -4.009 -1.803 -9.719 1.00 94.06 84 GLN A C 1
ATOM 637 O O . GLN A 1 84 ? -2.901 -1.666 -10.237 1.00 94.06 84 GLN A O 1
ATOM 642 N N . ASN A 1 85 ? -4.827 -0.768 -9.510 1.00 94.44 85 ASN A N 1
ATOM 643 C CA . ASN A 1 85 ? -4.529 0.619 -9.851 1.00 94.44 85 ASN A CA 1
ATOM 644 C C . ASN A 1 85 ? -3.947 1.402 -8.661 1.00 94.44 85 ASN A C 1
ATOM 646 O O . ASN A 1 85 ? -3.660 2.589 -8.805 1.00 94.44 85 ASN A O 1
ATOM 650 N N . GLY A 1 86 ? -3.769 0.769 -7.497 1.00 95.12 86 GLY A N 1
ATOM 651 C CA . GLY A 1 86 ? -3.294 1.424 -6.280 1.00 95.12 86 GLY A CA 1
ATOM 652 C C . GLY A 1 86 ? -4.378 2.200 -5.526 1.00 95.12 86 GLY A C 1
ATOM 653 O O . GLY A 1 86 ? -4.043 3.050 -4.702 1.00 95.12 86 GLY A O 1
ATOM 654 N N . LEU A 1 87 ? -5.663 1.952 -5.796 1.00 97.38 87 LEU A N 1
ATOM 655 C CA . LEU A 1 87 ? -6.754 2.508 -5.001 1.00 97.38 87 LEU A CA 1
ATOM 656 C C . LEU A 1 87 ? -6.897 1.694 -3.714 1.00 97.38 87 LEU A C 1
ATOM 658 O O . LEU A 1 87 ? -7.297 0.529 -3.743 1.00 97.38 87 LEU A O 1
ATOM 662 N N . VAL A 1 88 ? -6.568 2.318 -2.586 1.00 97.94 88 VAL A N 1
ATOM 663 C CA . VAL A 1 88 ? -6.692 1.727 -1.255 1.00 97.94 88 VAL A CA 1
ATOM 664 C C . VAL A 1 88 ? -8.071 2.028 -0.684 1.00 97.94 88 VAL A C 1
ATOM 666 O O . VAL A 1 88 ? -8.537 3.163 -0.763 1.00 97.94 88 VAL A O 1
ATOM 669 N N . LYS A 1 89 ? -8.710 1.036 -0.061 1.00 97.31 89 LYS A N 1
ATOM 670 C CA . LYS A 1 89 ? -9.949 1.192 0.707 1.00 97.31 89 LYS A CA 1
ATOM 671 C C . LYS A 1 89 ? -9.742 0.727 2.143 1.00 97.31 89 LYS A C 1
ATOM 673 O O . LYS A 1 89 ? -9.364 -0.424 2.366 1.00 97.31 89 LYS A O 1
ATOM 678 N N . ALA A 1 9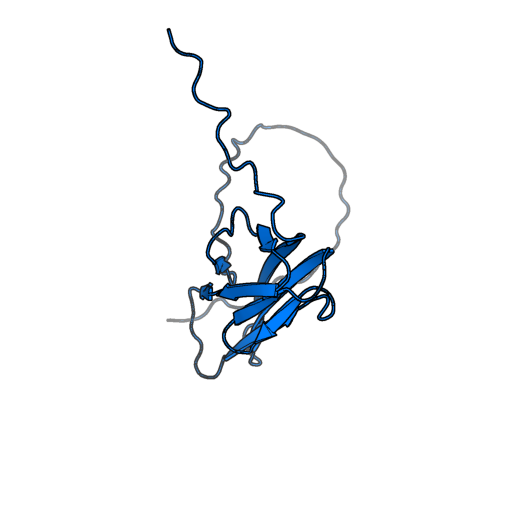0 ? -10.051 1.599 3.098 1.00 96.06 90 ALA A N 1
ATOM 679 C CA . ALA A 1 90 ? -10.003 1.289 4.521 1.00 96.06 90 ALA A CA 1
ATOM 680 C C . ALA A 1 90 ? -11.209 0.433 4.944 1.00 96.06 90 ALA A C 1
ATOM 682 O O . ALA A 1 90 ? -12.362 0.815 4.728 1.00 96.06 90 ALA A O 1
ATOM 683 N N . VAL A 1 91 ? -10.936 -0.723 5.550 1.00 96.25 91 VAL A N 1
ATOM 684 C CA . VAL A 1 91 ? -11.925 -1.743 5.940 1.00 96.25 91 VAL A CA 1
ATOM 685 C C . VAL A 1 91 ? -12.077 -1.831 7.459 1.00 96.25 91 VAL A C 1
ATOM 687 O O . VAL A 1 91 ? -13.205 -1.909 7.941 1.00 96.25 91 VAL A O 1
ATOM 690 N N . GLY A 1 92 ? -10.975 -1.774 8.208 1.00 94.31 92 GLY A N 1
ATOM 691 C CA . GLY A 1 92 ? -10.941 -1.929 9.662 1.00 94.31 92 GLY A CA 1
ATOM 692 C C . GLY A 1 92 ? -9.867 -1.051 10.297 1.00 94.31 92 GLY A C 1
ATOM 693 O O . GLY A 1 92 ? -8.896 -0.704 9.640 1.00 94.31 92 GLY A O 1
ATOM 694 N N . VAL A 1 93 ? -10.047 -0.671 11.564 1.00 94.50 93 VAL A N 1
ATOM 695 C CA . VAL A 1 93 ? -9.064 0.133 12.316 1.00 94.50 93 VAL A CA 1
ATOM 696 C C . VAL A 1 93 ? -7.817 -0.698 12.602 1.00 94.50 93 VAL A C 1
ATOM 698 O O . VAL A 1 93 ? -7.927 -1.839 13.048 1.00 94.50 93 VAL A O 1
ATOM 701 N N . GLY A 1 94 ? -6.640 -0.112 12.400 1.00 92.88 94 GLY A N 1
ATOM 702 C CA . GLY A 1 94 ? -5.364 -0.777 12.645 1.00 92.88 94 GLY A CA 1
ATOM 703 C C . GLY A 1 94 ? -4.234 -0.230 11.783 1.00 92.88 94 GLY A C 1
ATOM 704 O O . GLY A 1 94 ? -4.409 0.725 11.031 1.00 92.88 94 GLY A O 1
ATOM 705 N N . GLU A 1 95 ? -3.064 -0.843 11.904 1.00 95.62 95 GLU A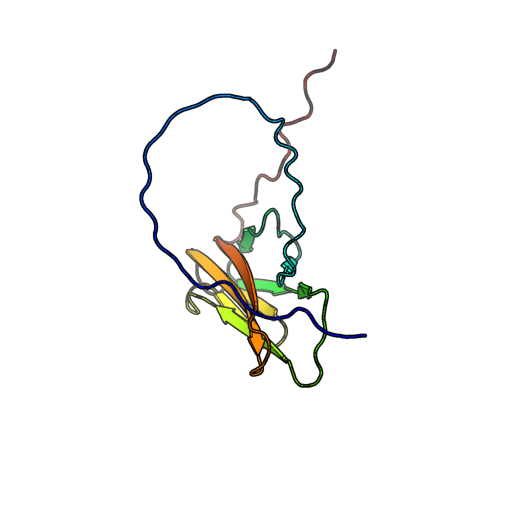 N 1
ATOM 706 C CA . GLU A 1 95 ? -1.898 -0.551 11.072 1.00 95.62 95 GLU A CA 1
ATOM 707 C C . GLU A 1 95 ? -1.805 -1.573 9.936 1.00 95.62 95 GLU A C 1
ATOM 709 O O . GLU A 1 95 ? -1.969 -2.773 10.156 1.00 95.62 95 GLU A O 1
ATOM 714 N N . VAL A 1 96 ? -1.534 -1.107 8.718 1.00 95.88 96 VAL A N 1
ATOM 715 C CA . VAL A 1 96 ? -1.385 -1.963 7.537 1.00 95.88 96 VAL A CA 1
ATOM 716 C C . VAL A 1 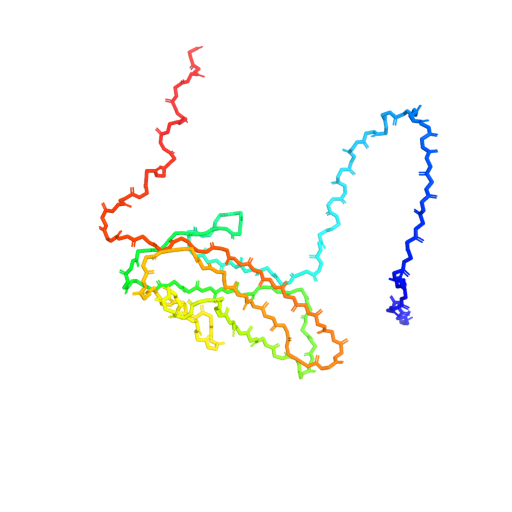96 ? -0.308 -1.421 6.610 1.00 95.88 96 VAL A C 1
ATOM 718 O O . VAL A 1 96 ? -0.205 -0.217 6.390 1.00 95.88 96 VAL A O 1
ATOM 721 N N . VAL A 1 97 ? 0.493 -2.311 6.032 1.00 97.31 97 VAL A N 1
ATOM 722 C CA . VAL A 1 97 ? 1.516 -1.954 5.049 1.00 97.31 97 VAL A CA 1
ATOM 723 C C . VAL A 1 97 ? 0.988 -2.248 3.653 1.00 97.31 97 VAL A C 1
ATOM 725 O O . VAL A 1 97 ? 0.564 -3.366 3.353 1.00 97.31 97 VAL A O 1
ATOM 728 N N . ILE A 1 98 ? 1.035 -1.243 2.781 1.00 97.25 98 ILE A N 1
ATOM 729 C CA . ILE A 1 98 ? 0.730 -1.390 1.361 1.00 97.25 98 ILE A CA 1
ATOM 730 C C . ILE A 1 98 ? 2.042 -1.436 0.581 1.00 97.25 98 ILE A C 1
ATOM 732 O O . ILE A 1 98 ? 2.853 -0.510 0.650 1.00 97.25 98 ILE A O 1
ATOM 736 N N . THR A 1 99 ? 2.238 -2.504 -0.191 1.00 95.12 99 THR A N 1
ATOM 737 C CA . THR A 1 99 ? 3.444 -2.713 -1.002 1.00 95.12 99 THR A CA 1
ATOM 738 C C . THR A 1 99 ? 3.110 -2.592 -2.485 1.00 95.12 99 THR A C 1
ATOM 740 O O . THR A 1 99 ? 2.219 -3.284 -2.979 1.00 95.12 99 THR A O 1
ATOM 743 N N . ALA A 1 100 ? 3.881 -1.790 -3.215 1.00 92.31 100 ALA A N 1
ATOM 744 C CA . ALA A 1 100 ? 3.927 -1.789 -4.674 1.00 92.31 100 ALA A CA 1
ATOM 745 C C . ALA A 1 100 ? 5.190 -2.524 -5.124 1.00 92.31 100 ALA A C 1
ATOM 747 O O . ALA A 1 100 ? 6.271 -2.222 -4.631 1.00 92.31 100 ALA A O 1
ATOM 748 N N . TYR A 1 101 ? 5.090 -3.464 -6.056 1.00 89.12 101 TYR A N 1
ATOM 749 C CA . TYR A 1 101 ? 6.238 -4.252 -6.505 1.00 89.12 101 TYR A CA 1
ATOM 750 C C . TYR A 1 101 ? 6.233 -4.466 -8.015 1.00 89.12 101 TYR A C 1
ATOM 752 O O . TYR A 1 101 ? 5.183 -4.522 -8.664 1.00 89.12 101 TYR A O 1
ATOM 760 N N . THR A 1 102 ? 7.426 -4.570 -8.595 1.00 86.88 102 THR A N 1
ATOM 761 C CA . THR A 1 102 ? 7.578 -4.863 -10.018 1.00 86.88 102 THR A CA 1
ATOM 762 C C . THR A 1 102 ? 7.280 -6.333 -10.297 1.00 86.88 102 THR A C 1
ATOM 764 O O . THR A 1 102 ? 7.639 -7.234 -9.541 1.00 86.88 102 THR A O 1
ATOM 767 N N . THR A 1 103 ? 6.617 -6.592 -11.419 1.00 82.19 103 THR A N 1
ATOM 768 C CA . THR A 1 103 ? 6.371 -7.947 -11.922 1.00 82.19 103 THR A CA 1
ATOM 769 C C . THR A 1 103 ? 7.202 -8.167 -13.185 1.00 82.19 103 THR A C 1
ATOM 771 O O . THR A 1 103 ? 7.284 -7.284 -14.035 1.00 82.19 103 THR A O 1
ATOM 774 N N . GLY A 1 104 ? 7.855 -9.328 -13.312 1.00 70.88 104 GLY A N 1
ATOM 775 C CA . GLY A 1 104 ? 8.649 -9.703 -14.493 1.00 70.88 104 GLY A CA 1
ATOM 776 C C . GLY A 1 104 ? 10.134 -9.975 -14.206 1.00 70.88 104 GLY A C 1
ATOM 777 O O . GLY A 1 104 ? 10.816 -9.214 -13.527 1.00 70.88 104 GLY A O 1
ATOM 778 N N . ALA A 1 105 ? 10.645 -11.068 -14.777 1.00 56.88 105 ALA A N 1
ATOM 779 C CA . ALA A 1 105 ? 11.787 -11.854 -14.289 1.00 56.88 105 ALA A CA 1
ATOM 780 C C . ALA A 1 105 ? 13.207 -11.246 -14.398 1.00 56.88 105 ALA A C 1
ATOM 782 O O . ALA A 1 105 ? 14.177 -11.984 -14.246 1.00 56.88 105 ALA A O 1
ATOM 783 N N . LYS A 1 106 ? 13.377 -9.949 -14.690 1.00 64.12 106 LYS A N 1
ATOM 784 C CA . LYS A 1 106 ? 14.724 -9.359 -14.866 1.00 64.12 106 LYS A CA 1
ATOM 785 C C . LYS A 1 106 ? 15.166 -8.411 -13.757 1.00 64.12 106 LYS A C 1
ATOM 787 O O . LYS A 1 106 ? 16.356 -8.395 -13.467 1.00 64.12 106 LYS A O 1
ATOM 792 N N . LEU A 1 107 ? 14.252 -7.654 -13.154 1.00 65.69 107 LEU A N 1
ATOM 793 C CA . LEU A 1 107 ? 14.542 -6.711 -12.071 1.00 65.69 107 LEU A CA 1
ATOM 794 C C . LEU A 1 107 ? 13.363 -6.697 -11.097 1.00 65.69 107 LEU A C 1
ATOM 796 O O . LEU A 1 107 ? 12.247 -6.344 -11.492 1.00 65.69 107 LEU A O 1
ATOM 800 N N . SER A 1 108 ? 13.624 -7.093 -9.854 1.00 74.50 108 SER A N 1
ATOM 801 C CA . SER A 1 108 ? 12.650 -7.073 -8.765 1.00 74.50 108 SER A CA 1
ATOM 802 C C . SER A 1 108 ? 12.944 -5.882 -7.870 1.00 74.50 108 SER A C 1
ATOM 804 O O . SER A 1 108 ? 14.060 -5.761 -7.372 1.00 74.50 108 SER A O 1
ATOM 806 N N . ASP A 1 109 ? 11.946 -5.034 -7.681 1.00 84.38 109 ASP A N 1
ATOM 807 C CA . ASP A 1 109 ? 12.002 -3.887 -6.787 1.00 84.38 109 ASP A CA 1
ATOM 808 C C . ASP A 1 109 ? 10.622 -3.663 -6.156 1.00 84.38 109 ASP A C 1
ATOM 810 O O . ASP A 1 109 ? 9.597 -4.097 -6.701 1.00 84.38 109 ASP A O 1
ATOM 814 N N . SER A 1 110 ? 10.594 -3.028 -4.990 1.00 88.38 110 SER A N 1
ATOM 815 C CA . SER A 1 110 ? 9.372 -2.797 -4.230 1.00 88.38 110 SER A CA 1
ATOM 816 C C . SER A 1 110 ? 9.451 -1.558 -3.351 1.00 88.38 110 SER A C 1
ATOM 818 O O . SER A 1 110 ? 10.472 -1.287 -2.727 1.00 88.38 110 SER A O 1
ATOM 820 N N . GLY A 1 111 ? 8.324 -0.864 -3.249 1.00 90.38 111 GLY A N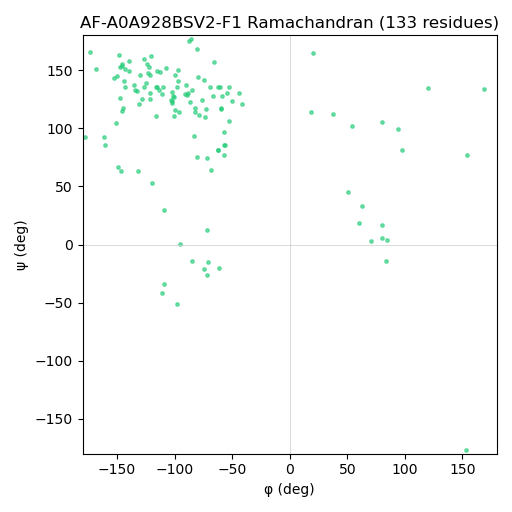 1
ATOM 821 C CA . GLY A 1 111 ? 8.099 0.244 -2.337 1.00 90.38 111 GLY A CA 1
ATOM 822 C C . GLY A 1 111 ? 7.025 -0.116 -1.329 1.00 90.38 111 GLY A C 1
ATOM 823 O O . GLY A 1 111 ? 6.101 -0.865 -1.646 1.00 90.38 111 GLY A O 1
ATOM 824 N N . GLU A 1 112 ? 7.127 0.447 -0.132 1.00 94.12 112 GLU A N 1
ATOM 825 C CA . GLU A 1 112 ? 6.170 0.236 0.952 1.00 94.12 112 GLU A CA 1
ATOM 826 C C . GLU A 1 112 ? 5.720 1.572 1.541 1.00 94.12 112 GLU A C 1
ATOM 828 O O . GLU A 1 112 ? 6.487 2.541 1.588 1.00 94.12 112 GLU A O 1
ATOM 833 N N . VAL A 1 113 ? 4.461 1.609 1.969 1.00 92.69 113 VAL A N 1
ATOM 834 C CA . VAL A 1 113 ? 3.869 2.697 2.745 1.00 92.69 113 VAL A CA 1
ATOM 835 C C . VAL A 1 113 ? 3.073 2.095 3.899 1.00 92.69 113 VAL A C 1
ATOM 837 O O . VAL A 1 113 ? 2.297 1.160 3.698 1.00 92.69 113 VAL A O 1
ATOM 840 N N . THR A 1 114 ? 3.262 2.627 5.102 1.00 95.31 114 THR A N 1
ATOM 841 C CA . THR A 1 114 ? 2.478 2.253 6.283 1.00 95.31 114 THR A CA 1
ATOM 842 C C . THR A 1 114 ? 1.249 3.145 6.369 1.00 95.31 114 THR A C 1
ATOM 844 O O . THR A 1 114 ? 1.356 4.370 6.308 1.00 95.31 114 THR A O 1
ATOM 847 N N . LEU A 1 115 ? 0.075 2.544 6.513 1.00 94.00 115 LEU A N 1
ATOM 848 C CA . LEU A 1 115 ? -1.182 3.244 6.722 1.00 94.00 115 LEU A CA 1
ATOM 849 C C . LEU A 1 115 ? -1.725 2.940 8.111 1.00 94.00 115 LEU A C 1
ATOM 851 O O . LEU A 1 115 ? -1.825 1.782 8.514 1.00 94.00 115 LEU A O 1
ATOM 855 N N . TYR A 1 116 ? -2.141 3.991 8.803 1.00 94.38 116 TYR A N 1
ATOM 856 C CA . TYR A 1 116 ? -2.904 3.896 10.036 1.00 94.38 116 TYR A CA 1
ATOM 857 C C . TYR A 1 116 ? -4.373 4.140 9.703 1.00 94.38 116 TYR A C 1
ATOM 859 O O . TYR A 1 116 ? -4.763 5.244 9.319 1.00 94.38 116 TYR A O 1
ATOM 867 N N . VAL A 1 117 ? -5.192 3.097 9.806 1.00 93.94 117 VAL A N 1
ATOM 868 C CA . VAL A 1 117 ? -6.637 3.214 9.650 1.00 93.94 117 VAL A CA 1
ATOM 869 C C . VAL A 1 117 ? -7.244 3.584 10.989 1.00 93.94 117 VAL A C 1
ATOM 871 O O . VAL A 1 117 ? -7.094 2.861 11.973 1.00 93.94 117 VAL A O 1
ATOM 874 N N . VAL A 1 118 ? -7.957 4.701 11.017 1.00 91.62 118 VAL A N 1
ATOM 875 C CA . VAL A 1 118 ? -8.549 5.271 12.229 1.00 91.62 118 VAL A CA 1
ATOM 876 C C . VAL A 1 118 ? -10.066 5.387 12.091 1.00 91.62 118 VAL A C 1
ATOM 878 O O . VAL A 1 118 ? -10.611 5.320 10.994 1.00 91.62 118 VAL A O 1
ATOM 881 N N . ASN A 1 119 ? -10.790 5.531 13.197 1.00 90.62 119 ASN A N 1
ATOM 882 C CA . ASN A 1 119 ? -12.221 5.836 13.146 1.00 90.62 119 ASN A CA 1
ATOM 883 C C . ASN A 1 119 ? -12.483 7.225 12.543 1.00 90.62 119 ASN A C 1
ATOM 885 O O . ASN A 1 119 ? -11.634 8.106 12.583 1.00 90.62 119 ASN A O 1
ATOM 889 N N . GLN A 1 120 ? -13.687 7.427 12.018 1.00 81.44 120 GLN A N 1
ATOM 890 C CA . GLN A 1 120 ? -14.141 8.732 11.537 1.00 81.44 120 GLN A CA 1
ATOM 891 C C . GLN A 1 120 ? -14.140 9.764 12.679 1.00 81.44 120 GLN A C 1
ATOM 893 O O . GLN A 1 120 ? -14.617 9.465 13.778 1.00 81.44 120 GLN A O 1
ATOM 898 N N . GLY A 1 121 ? -13.647 10.978 12.426 1.00 69.88 121 GLY A N 1
ATOM 899 C CA . GLY A 1 121 ? -13.789 12.104 13.357 1.00 69.88 121 GLY A CA 1
ATOM 900 C C . GLY A 1 121 ? -12.738 12.185 14.467 1.00 69.88 121 GLY A C 1
ATOM 901 O O . GLY A 1 121 ? -12.797 13.103 15.285 1.00 69.88 121 GLY A O 1
ATOM 902 N N . ILE A 1 122 ? -11.736 11.299 14.474 1.00 63.41 122 ILE A N 1
ATOM 903 C CA . ILE A 1 122 ? -10.448 11.590 15.119 1.00 63.41 122 ILE A CA 1
ATOM 904 C C . ILE A 1 122 ? -9.649 12.440 14.137 1.00 63.41 122 ILE A C 1
ATOM 906 O O . ILE A 1 122 ? -8.760 11.955 13.443 1.00 63.41 122 ILE A O 1
ATOM 910 N N . GLY A 1 123 ? -10.041 13.714 14.036 1.00 56.03 123 GLY A N 1
ATOM 911 C CA . GLY A 1 123 ? -9.324 14.699 13.240 1.00 56.03 123 GLY A CA 1
ATOM 912 C C . GLY A 1 123 ? -7.846 14.645 13.602 1.00 56.03 123 GLY A C 1
ATOM 913 O O . GLY A 1 123 ? -7.487 14.760 14.777 1.00 56.03 123 GLY A O 1
ATOM 914 N N . LEU A 1 124 ? -6.998 14.415 12.602 1.00 55.59 124 LEU A N 1
ATOM 915 C CA . LEU A 1 124 ? -5.560 14.521 12.786 1.00 55.59 124 LEU A CA 1
ATOM 916 C C . LEU A 1 124 ? -5.312 15.958 13.212 1.00 55.59 124 LEU A C 1
ATOM 918 O O . LEU A 1 124 ? -5.643 16.893 12.484 1.00 55.59 124 LEU A O 1
ATOM 922 N N . ILE A 1 125 ? -4.790 16.132 14.419 1.00 55.56 125 ILE A N 1
ATOM 923 C CA . ILE A 1 125 ? -4.269 17.416 14.864 1.00 55.56 125 ILE A CA 1
ATOM 924 C C . ILE A 1 125 ? -2.966 17.603 14.071 1.00 55.56 125 ILE A C 1
ATOM 926 O O . ILE A 1 125 ? -1.880 17.329 14.569 1.00 55.56 125 ILE A O 1
ATOM 930 N N . ASP A 1 126 ? -3.091 17.921 12.782 1.00 53.78 126 ASP A N 1
ATOM 931 C CA . ASP A 1 126 ? -1.977 18.229 11.891 1.00 53.78 126 ASP A CA 1
ATOM 932 C C . ASP A 1 126 ? -1.471 19.627 12.285 1.00 53.78 126 ASP A C 1
ATOM 934 O O . ASP A 1 126 ? -2.154 20.634 12.110 1.00 53.78 126 ASP A O 1
ATOM 938 N N . ASP A 1 127 ? -0.278 19.671 12.875 1.00 55.81 127 ASP A N 1
ATOM 939 C CA . ASP A 1 127 ? 0.732 20.688 12.553 1.00 55.81 127 ASP A CA 1
ATOM 940 C C . ASP A 1 127 ? 0.426 22.183 12.835 1.00 55.81 127 ASP A C 1
ATOM 942 O O . ASP A 1 127 ? 0.920 23.061 12.131 1.00 55.81 127 ASP A O 1
ATOM 946 N N . GLN A 1 128 ? -0.335 22.539 13.879 1.00 50.31 128 GLN A N 1
ATOM 947 C CA . GLN A 1 128 ? -0.503 23.952 14.305 1.00 50.31 128 GLN A CA 1
ATOM 948 C C . GLN A 1 128 ? 0.182 24.309 15.638 1.00 50.31 128 GLN A C 1
ATOM 950 O O . GLN A 1 128 ? -0.276 25.209 16.339 1.00 50.31 128 GLN A O 1
ATOM 955 N N . ILE A 1 129 ? 1.290 23.656 16.002 1.00 51.41 129 ILE A N 1
ATOM 956 C CA . ILE A 1 129 ? 2.125 24.107 17.133 1.00 51.41 129 ILE A CA 1
ATOM 957 C C . ILE A 1 129 ? 3.546 24.435 16.666 1.00 51.41 129 ILE A C 1
ATOM 959 O O . ILE A 1 129 ? 4.513 23.923 17.210 1.00 51.41 129 ILE A O 1
ATOM 963 N N . ASP A 1 130 ? 3.676 25.284 15.647 1.00 56.53 130 ASP A N 1
ATOM 964 C CA . ASP A 1 130 ? 4.928 26.021 15.440 1.00 56.53 130 ASP A CA 1
ATOM 965 C C . ASP A 1 130 ? 4.668 27.390 14.792 1.00 56.53 130 ASP A C 1
ATOM 967 O O . ASP A 1 130 ? 4.974 27.632 13.628 1.00 56.53 130 ASP A O 1
ATOM 971 N N . GLN A 1 131 ? 4.002 28.282 15.535 1.00 55.34 131 GLN A N 1
ATOM 972 C CA . GLN A 1 131 ? 4.022 29.730 15.284 1.00 55.34 131 GLN A CA 1
ATOM 973 C C . GLN A 1 131 ? 3.939 30.501 16.609 1.00 55.34 131 GLN A C 1
ATOM 975 O O . GLN A 1 131 ? 2.986 31.235 16.858 1.00 55.34 131 GLN A O 1
ATOM 980 N N . SER A 1 132 ? 4.936 30.347 17.479 1.00 52.28 132 SER A N 1
ATOM 981 C CA . SER A 1 132 ? 5.258 31.388 18.463 1.00 52.28 132 SER A CA 1
ATOM 982 C C . SER A 1 132 ? 6.669 31.188 19.004 1.00 52.28 132 SER A C 1
ATOM 984 O O . SER A 1 132 ? 6.846 30.447 19.961 1.00 52.28 132 SER A O 1
ATOM 986 N N . GLU A 1 133 ? 7.654 31.838 18.387 1.00 53.25 133 GLU A N 1
ATOM 987 C CA . GLU A 1 133 ? 8.742 32.537 19.088 1.00 53.25 133 GLU A CA 1
ATOM 988 C C . GLU A 1 133 ? 9.659 33.217 18.061 1.00 53.25 133 GLU A C 1
ATOM 990 O O . GLU A 1 133 ? 10.595 32.630 17.528 1.00 53.25 133 GLU A O 1
ATOM 995 N N . ALA A 1 134 ? 9.351 34.479 17.768 1.00 49.31 134 ALA A N 1
ATOM 996 C CA . ALA A 1 134 ? 10.339 35.494 17.417 1.00 49.31 134 ALA A CA 1
ATOM 997 C C . ALA A 1 134 ? 9.687 36.867 17.637 1.00 49.31 134 ALA A C 1
ATOM 999 O O . ALA A 1 134 ? 9.087 37.436 16.723 1.00 49.31 134 ALA A O 1
ATOM 1000 N N . GLU A 1 135 ? 9.752 37.350 18.880 1.00 54.59 135 GLU A N 1
ATOM 1001 C CA . GLU A 1 135 ? 9.913 38.789 19.131 1.00 54.59 135 GLU A CA 1
ATOM 1002 C C . GLU A 1 135 ? 11.400 39.145 19.032 1.00 54.59 135 GLU A C 1
ATOM 1004 O O . GLU A 1 135 ? 12.232 38.323 19.487 1.00 54.59 135 GLU A O 1
#

Solvent-accessible surface area (backbone atoms only — not comparable to full-atom values): 8702 Å² total; per-residue (Å²): 141,84,86,91,76,89,89,83,78,91,75,91,81,91,83,84,87,84,93,85,77,91,65,79,84,72,79,74,73,69,78,70,98,46,39,41,66,44,43,85,74,53,54,96,53,31,33,70,46,38,45,74,43,72,49,61,39,45,79,44,64,96,74,85,56,90,85,49,49,72,43,56,44,49,74,36,63,69,30,27,40,50,40,81,76,35,46,30,38,32,64,27,70,43,80,35,44,40,36,40,33,47,38,52,101,85,62,83,50,58,18,63,34,42,35,40,26,34,65,76,86,70,69,77,87,72,83,83,86,82,87,85,89,83,131

Secondary structure (DSSP, 8-state):
----------------------------------PEEEETT-BTTEEEEETT-EEEEEEE-S---TT-EEEEEES-TTTEEE-TT-EEEE-SSEEEEEEEEEESTT---EEEEEEEEE-TT-----S--------

Mean predicted aligned error: 14.22 Å

pLDDT: mean 73.8, std 22.38, range [29.92, 98.06]

Organism: Xylanibacter ruminicola (NCBI:txid839)

Radius of gyration: 20.45 Å; Cα contacts (8 Å, |Δi|>4): 213; chains: 1; bounding box: 54×51×44 Å

Foldseek 3Di:
DDDDDDDDDDDDDDDDDDDDDPPDPPPPVPPPQAWEKDWPQADPLEHEDEAFDKIAIDTDGPDDDPPKAKAKAKPDVCQWGADRRGIIHGRDFDKIKMKIWIDDDPDTHIDIHIYGYHHPPPPPPPDPPPPDDDD